Protein AF-A0A963D0N7-F1 (afdb_monomer_lite)

Radius of gyration: 23.96 Å; chains: 1; bounding box: 92×25×26 Å

Secondary structure (DSSP, 8-state):
----------------------------------TTTS-S-TTB-TTS-B--TT-------HHHHHTT--TT-----TTS-S--

Structure (mmCIF, N/CA/C/O backbone):
data_AF-A0A963D0N7-F1
#
_entry.id   AF-A0A963D0N7-F1
#
loop_
_atom_site.group_PDB
_atom_site.id
_atom_site.type_symbol
_atom_site.label_atom_id
_atom_site.label_alt_id
_atom_site.label_comp_id
_atom_site.label_asym_id
_atom_site.label_entity_id
_atom_site.label_seq_id
_atom_site.pdbx_PDB_ins_code
_atom_site.Cartn_x
_atom_site.Cartn_y
_atom_site.Cartn_z
_atom_site.occupancy
_atom_site.B_iso_or_equiv
_atom_site.auth_seq_id
_atom_site.auth_comp_id
_atom_site.auth_asym_id
_atom_site.auth_atom_id
_atom_site.pdbx_PDB_model_num
ATOM 1 N N . MET A 1 1 ? -74.954 -2.613 -11.319 1.00 40.75 1 MET A N 1
ATOM 2 C CA . MET A 1 1 ? -73.897 -3.629 -11.121 1.00 40.75 1 MET A CA 1
ATOM 3 C C . MET A 1 1 ? -72.627 -2.925 -10.685 1.00 40.75 1 MET A C 1
ATOM 5 O O . MET A 1 1 ? -72.239 -1.948 -11.308 1.00 40.75 1 MET A O 1
ATOM 9 N N . ARG A 1 2 ? -72.061 -3.380 -9.565 1.00 54.56 2 ARG A N 1
ATOM 10 C CA . ARG A 1 2 ? -70.779 -2.949 -8.997 1.00 54.56 2 ARG A CA 1
ATOM 11 C C . ARG A 1 2 ? -69.639 -3.315 -9.953 1.00 54.56 2 ARG A C 1
ATOM 13 O O . ARG A 1 2 ? -69.717 -4.392 -10.525 1.00 54.56 2 ARG A O 1
ATOM 20 N N . LEU A 1 3 ? -68.572 -2.517 -10.024 1.00 55.75 3 LEU A N 1
ATOM 21 C CA . LEU A 1 3 ? -67.214 -3.036 -9.818 1.00 55.75 3 LEU A CA 1
ATOM 22 C C . LEU A 1 3 ? -66.207 -1.895 -9.541 1.00 55.75 3 LEU A C 1
ATOM 24 O O . LEU A 1 3 ? -66.284 -0.850 -10.186 1.00 55.75 3 LEU A O 1
ATOM 28 N N . PRO A 1 4 ? -65.282 -2.085 -8.583 1.00 68.94 4 PRO A N 1
ATOM 29 C CA .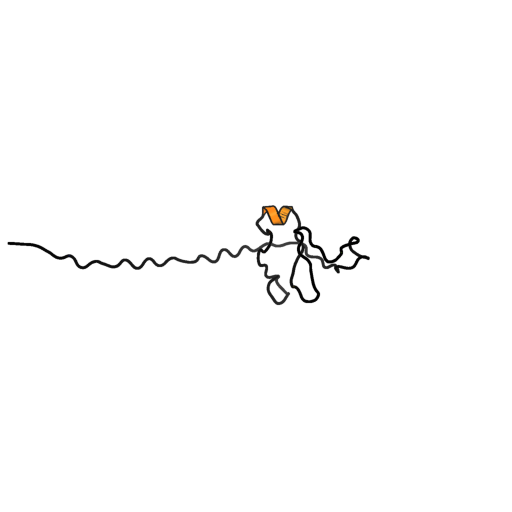 PRO A 1 4 ? -64.303 -1.095 -8.151 1.00 68.94 4 PRO A CA 1
ATOM 30 C C . PRO A 1 4 ? -63.044 -1.173 -9.026 1.00 68.94 4 PRO A C 1
ATOM 32 O O . PRO A 1 4 ? -62.673 -2.251 -9.486 1.00 68.94 4 PRO A O 1
ATOM 35 N N . ARG A 1 5 ? -62.341 -0.057 -9.230 1.00 54.03 5 ARG A N 1
ATOM 36 C CA . ARG A 1 5 ? -60.970 -0.090 -9.758 1.00 54.03 5 ARG A CA 1
ATOM 37 C C . ARG A 1 5 ? -60.058 0.672 -8.813 1.00 54.03 5 ARG A C 1
ATOM 39 O O . ARG A 1 5 ? -59.857 1.874 -8.915 1.00 54.03 5 ARG A O 1
ATOM 46 N N . THR A 1 6 ? -59.606 -0.097 -7.833 1.00 57.88 6 THR A N 1
ATOM 47 C CA . THR A 1 6 ? -58.455 0.128 -6.963 1.00 57.88 6 THR A CA 1
ATOM 48 C C . THR A 1 6 ? -57.338 0.883 -7.681 1.00 57.88 6 THR A C 1
ATOM 50 O O . THR A 1 6 ? -56.827 0.421 -8.701 1.00 57.88 6 THR A O 1
ATOM 53 N N . ILE A 1 7 ? -56.966 2.034 -7.127 1.00 66.25 7 ILE A N 1
ATOM 54 C CA . ILE A 1 7 ? -55.781 2.799 -7.516 1.00 66.25 7 ILE A CA 1
ATOM 55 C C . ILE A 1 7 ? -54.554 1.961 -7.124 1.00 66.25 7 ILE A C 1
ATOM 57 O O . ILE A 1 7 ? -54.477 1.546 -5.964 1.00 66.25 7 ILE A O 1
ATOM 61 N N . PRO A 1 8 ? -53.606 1.676 -8.034 1.00 57.47 8 PRO A N 1
ATOM 62 C CA . PRO A 1 8 ? -52.397 0.973 -7.656 1.00 57.47 8 PRO A CA 1
ATOM 63 C C . PRO A 1 8 ? -51.526 1.951 -6.865 1.00 57.47 8 PRO A C 1
ATOM 65 O O . PRO A 1 8 ? -51.046 2.952 -7.395 1.00 57.47 8 PRO A O 1
ATOM 68 N N . VAL A 1 9 ? -51.348 1.683 -5.574 1.00 62.31 9 VAL A N 1
ATOM 69 C CA . VAL A 1 9 ? -50.313 2.337 -4.772 1.00 62.31 9 VAL A CA 1
ATOM 70 C C . VAL A 1 9 ? -48.981 1.773 -5.259 1.00 62.31 9 VAL A C 1
ATOM 72 O O . VAL A 1 9 ? -48.609 0.648 -4.932 1.00 62.31 9 VAL A O 1
ATOM 75 N N . MET A 1 10 ? -48.302 2.535 -6.114 1.00 64.19 10 MET A N 1
ATOM 76 C CA . MET A 1 10 ? -46.929 2.276 -6.537 1.00 64.19 10 MET A CA 1
ATOM 77 C C . MET A 1 10 ? -46.029 2.451 -5.309 1.00 64.19 10 MET A C 1
ATOM 79 O O . MET A 1 10 ? -45.696 3.568 -4.915 1.00 64.19 10 MET A O 1
ATOM 83 N N . LEU A 1 11 ? -45.695 1.334 -4.667 1.00 61.72 11 LEU A N 1
ATOM 84 C CA . LEU A 1 11 ? -44.772 1.273 -3.543 1.00 61.72 11 LEU A CA 1
ATOM 85 C C . LEU A 1 11 ? -43.352 1.535 -4.073 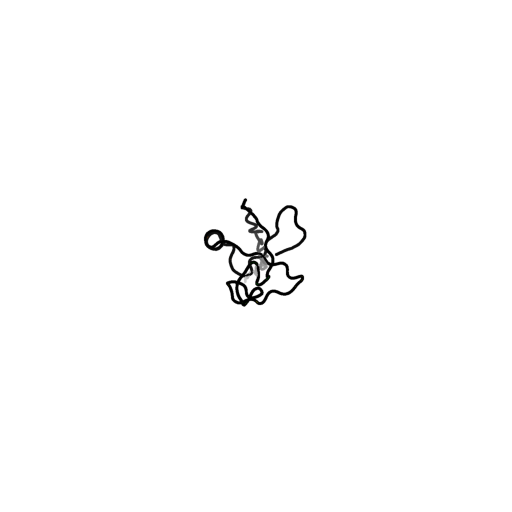1.00 61.72 11 LEU A C 1
ATOM 87 O O . LEU A 1 11 ? -42.724 0.655 -4.659 1.00 61.72 11 LEU A O 1
ATOM 91 N N . LEU A 1 12 ? -42.867 2.767 -3.915 1.00 65.44 12 LEU A N 1
ATOM 92 C CA . LEU A 1 12 ? -41.493 3.146 -4.239 1.00 65.44 12 LEU A CA 1
ATOM 93 C C . LEU A 1 12 ? -40.562 2.558 -3.166 1.00 65.44 12 LEU A C 1
ATOM 95 O O . LEU A 1 12 ? -40.466 3.083 -2.058 1.00 65.44 12 LEU A O 1
ATOM 99 N N . ALA A 1 13 ? -39.913 1.438 -3.479 1.00 63.38 13 ALA A N 1
ATOM 100 C CA . ALA A 1 13 ? -38.907 0.830 -2.618 1.00 63.38 13 ALA A CA 1
ATOM 101 C C . ALA A 1 13 ? -37.636 1.695 -2.619 1.00 63.38 13 ALA A C 1
ATOM 103 O O . ALA A 1 13 ? -36.906 1.746 -3.608 1.00 63.38 13 ALA A O 1
ATOM 104 N N . LEU A 1 14 ? -37.377 2.383 -1.508 1.00 61.84 14 LEU A N 1
ATOM 105 C CA . LEU A 1 14 ? -36.090 3.019 -1.237 1.00 61.84 14 LEU A CA 1
ATOM 106 C C . LEU A 1 14 ? -35.082 1.912 -0.897 1.00 61.84 14 LEU A C 1
ATOM 108 O O . LEU A 1 14 ? -35.037 1.432 0.233 1.00 61.84 14 LEU A O 1
ATOM 112 N N . ALA A 1 15 ? -34.303 1.473 -1.885 1.00 66.50 15 ALA A N 1
ATOM 113 C CA . ALA A 1 15 ? -33.119 0.660 -1.637 1.00 66.50 15 ALA A CA 1
ATOM 114 C C . ALA A 1 15 ? -32.071 1.548 -0.945 1.00 66.50 15 ALA A C 1
ATOM 116 O O . ALA A 1 15 ? -31.499 2.442 -1.566 1.00 66.50 15 ALA A O 1
ATOM 117 N N . GLY A 1 16 ? -31.876 1.354 0.360 1.00 62.41 16 GLY A N 1
ATOM 118 C CA . GLY A 1 16 ? -30.807 2.011 1.105 1.00 62.41 16 GLY A CA 1
ATOM 119 C C . GLY A 1 16 ? -29.461 1.383 0.751 1.00 62.41 16 GLY A C 1
ATOM 120 O O . GLY A 1 16 ? -29.261 0.196 0.994 1.00 62.41 16 GLY A O 1
ATOM 121 N N . CYS A 1 17 ? -28.542 2.168 0.189 1.00 60.19 17 CYS A N 1
ATOM 122 C CA . CYS A 1 17 ? -27.128 1.805 0.150 1.00 60.19 17 CYS A CA 1
ATOM 123 C C . CYS A 1 17 ? -26.550 2.039 1.549 1.00 60.19 17 CYS A C 1
ATOM 125 O O . CYS A 1 17 ? -26.417 3.185 1.979 1.00 60.19 17 CYS A O 1
ATOM 127 N N . SER A 1 18 ? -26.250 0.966 2.272 1.00 62.06 18 SER A N 1
ATOM 128 C CA . SER A 1 18 ? -25.455 1.044 3.497 1.00 62.06 18 SER A CA 1
ATOM 129 C C . SER A 1 18 ? -23.984 1.197 3.105 1.00 62.06 18 SER A C 1
ATOM 131 O O . SER A 1 18 ? -23.468 0.377 2.351 1.00 62.06 18 SER A O 1
ATOM 133 N N . ASP A 1 19 ? -23.325 2.251 3.582 1.00 67.56 19 ASP A N 1
ATOM 134 C CA . ASP A 1 19 ? -21.884 2.457 3.410 1.00 67.56 19 ASP A CA 1
ATOM 135 C C . ASP A 1 19 ? -21.132 1.484 4.336 1.00 67.56 19 ASP A C 1
ATOM 137 O O . ASP A 1 19 ? -21.014 1.725 5.538 1.00 67.56 19 ASP A O 1
ATOM 141 N N . ASP A 1 20 ? -20.693 0.340 3.803 1.00 76.44 20 ASP A N 1
ATOM 142 C CA . ASP A 1 20 ? -19.942 -0.679 4.554 1.00 76.44 20 ASP A CA 1
ATOM 143 C C . ASP A 1 20 ? -18.450 -0.305 4.619 1.00 76.44 20 ASP A C 1
ATOM 145 O O . ASP A 1 20 ? -17.568 -0.997 4.116 1.00 76.44 20 ASP A O 1
ATOM 149 N N . THR A 1 21 ? -18.147 0.861 5.196 1.00 85.00 21 THR A N 1
ATOM 150 C CA . THR A 1 21 ? -16.756 1.276 5.417 1.00 85.00 21 THR A CA 1
ATOM 151 C C . THR A 1 21 ? -16.220 0.638 6.699 1.00 85.00 21 THR A C 1
ATOM 153 O O . THR A 1 21 ? -16.586 1.029 7.812 1.00 85.00 21 THR A O 1
ATOM 156 N N . ARG A 1 22 ? -15.279 -0.304 6.564 1.00 91.75 22 ARG A N 1
ATOM 157 C CA . ARG A 1 22 ? -14.568 -0.923 7.696 1.00 91.75 22 ARG A CA 1
ATOM 158 C C . ARG A 1 22 ? -13.277 -0.163 8.024 1.00 91.75 22 ARG A C 1
ATOM 160 O O . ARG A 1 22 ? -12.468 0.118 7.146 1.00 91.75 22 ARG A O 1
ATOM 167 N N . ARG A 1 23 ? -13.046 0.139 9.309 1.00 94.38 23 ARG A N 1
ATOM 168 C CA . ARG A 1 23 ? -11.799 0.757 9.806 1.00 94.38 23 ARG A CA 1
ATOM 169 C C . ARG A 1 23 ? -10.972 -0.250 10.601 1.00 94.38 23 ARG A C 1
ATOM 171 O O . ARG A 1 23 ? -11.523 -1.015 11.389 1.00 94.38 23 ARG A O 1
ATOM 178 N N . MET A 1 24 ? -9.653 -0.212 10.432 1.00 94.94 24 MET A N 1
ATOM 179 C CA . MET A 1 24 ? -8.703 -1.037 11.180 1.00 94.94 24 MET A CA 1
ATOM 180 C C . MET A 1 24 ? -7.404 -0.274 11.450 1.00 94.94 24 MET A C 1
ATOM 182 O O . MET A 1 24 ? -7.025 0.599 10.673 1.00 94.94 24 MET A O 1
ATOM 186 N N . THR A 1 25 ? -6.729 -0.616 12.547 1.00 96.38 25 THR A N 1
ATOM 187 C CA . THR A 1 25 ? -5.398 -0.097 12.882 1.00 96.38 25 THR A CA 1
ATOM 188 C C . THR A 1 25 ? -4.363 -1.154 12.533 1.00 96.38 25 THR A C 1
ATOM 190 O O . THR A 1 25 ? -4.468 -2.290 12.990 1.00 96.38 25 THR A O 1
ATOM 193 N N . VAL A 1 26 ? -3.360 -0.777 11.744 1.00 95.75 26 VAL A N 1
ATOM 194 C CA . VAL A 1 26 ? -2.294 -1.671 11.274 1.00 95.75 26 VAL A CA 1
ATOM 195 C C . VAL A 1 26 ? -0.926 -1.029 11.480 1.00 95.75 26 VAL A C 1
ATOM 197 O O . VAL A 1 26 ? -0.813 0.182 11.669 1.00 95.75 26 VAL A O 1
ATOM 200 N N . THR A 1 27 ? 0.131 -1.833 11.414 1.00 96.75 27 THR A N 1
ATOM 201 C CA . THR A 1 27 ? 1.494 -1.316 11.266 1.00 96.75 27 THR A CA 1
ATOM 202 C C . THR A 1 27 ? 1.783 -1.108 9.784 1.00 96.75 27 THR A C 1
ATOM 204 O O . THR A 1 27 ? 1.742 -2.061 9.013 1.00 96.75 27 THR A O 1
ATOM 207 N N . ALA A 1 28 ? 2.084 0.129 9.393 1.00 95.56 28 ALA A N 1
ATOM 208 C CA . ALA A 1 28 ? 2.430 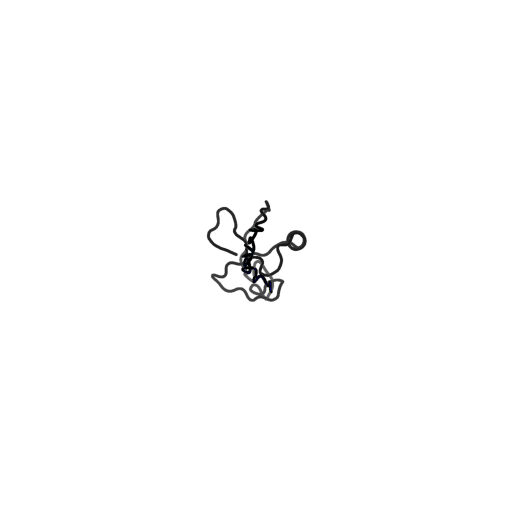0.480 8.021 1.00 95.56 28 ALA A CA 1
ATOM 209 C C . ALA A 1 28 ? 3.933 0.762 7.891 1.00 95.56 28 ALA A C 1
ATOM 211 O O . ALA A 1 28 ? 4.530 1.426 8.741 1.00 95.56 28 ALA A O 1
ATOM 212 N N . THR A 1 29 ? 4.534 0.279 6.807 1.00 93.50 29 THR A N 1
ATOM 213 C CA . THR A 1 29 ? 5.910 0.585 6.397 1.00 93.50 29 THR A CA 1
ATOM 214 C C . THR A 1 29 ? 5.925 1.003 4.927 1.00 93.50 29 THR A C 1
ATOM 216 O O . THR A 1 29 ? 4.956 0.784 4.202 1.00 93.50 29 THR A O 1
ATOM 219 N N . ALA A 1 30 ? 7.017 1.625 4.485 1.00 91.31 30 ALA A N 1
ATOM 220 C CA . ALA A 1 30 ? 7.229 1.996 3.090 1.00 91.31 30 ALA A CA 1
ATOM 221 C C . ALA A 1 30 ? 8.492 1.315 2.557 1.00 91.31 30 ALA A C 1
ATOM 223 O O . ALA A 1 30 ? 9.479 1.181 3.281 1.00 91.31 30 ALA A O 1
ATOM 224 N N . TYR A 1 31 ? 8.452 0.906 1.293 1.00 84.88 31 TYR A N 1
ATOM 225 C CA . TYR A 1 31 ? 9.589 0.352 0.562 1.00 84.88 31 TYR A CA 1
ATOM 226 C C . TYR A 1 31 ? 9.499 0.769 -0.910 1.00 84.88 31 TYR A C 1
ATOM 228 O O . TYR A 1 31 ? 8.414 1.113 -1.388 1.00 84.88 31 TYR A O 1
ATOM 236 N N . THR A 1 32 ? 10.620 0.754 -1.633 1.00 85.50 32 THR A N 1
ATOM 237 C CA . THR A 1 32 ? 10.625 1.056 -3.070 1.00 85.50 32 THR A CA 1
ATOM 238 C C . THR A 1 32 ? 10.604 -0.238 -3.871 1.00 85.50 32 THR A C 1
ATOM 240 O O . THR A 1 32 ? 11.328 -1.184 -3.565 1.00 85.50 32 THR A O 1
ATOM 243 N N . SER A 1 33 ? 9.848 -0.251 -4.968 1.00 80.12 33 SER A N 1
ATOM 244 C CA . SER A 1 33 ? 9.963 -1.247 -6.039 1.00 80.12 33 SER A CA 1
ATOM 245 C C . SER A 1 33 ? 11.297 -1.097 -6.777 1.00 80.12 33 SER A C 1
ATOM 247 O O . SER A 1 33 ? 11.349 -0.649 -7.924 1.00 80.12 33 SER A O 1
ATOM 249 N N . SER A 1 34 ? 12.401 -1.432 -6.110 1.00 83.06 34 SER A N 1
ATOM 250 C CA . SER A 1 34 ? 13.746 -1.426 -6.680 1.00 83.06 34 SER A CA 1
ATOM 251 C C . SER A 1 34 ? 14.389 -2.805 -6.529 1.00 83.06 34 SER A C 1
ATOM 253 O O . SER A 1 34 ? 14.257 -3.406 -5.465 1.00 83.06 34 SER A O 1
ATOM 255 N N . PRO A 1 35 ? 15.172 -3.296 -7.512 1.00 80.12 35 PRO A N 1
ATOM 256 C CA . PRO A 1 35 ? 15.823 -4.608 -7.408 1.00 80.12 35 PRO A CA 1
ATOM 257 C C . PRO A 1 35 ? 16.757 -4.759 -6.199 1.00 80.12 35 PRO A C 1
ATOM 259 O O . PRO A 1 35 ? 17.165 -5.862 -5.860 1.00 80.12 35 PRO A O 1
ATOM 262 N N . ARG A 1 36 ? 17.157 -3.642 -5.577 1.00 77.50 36 ARG A N 1
ATOM 263 C CA . ARG A 1 36 ? 17.996 -3.622 -4.374 1.00 77.50 36 ARG A CA 1
ATOM 264 C C . ARG A 1 36 ? 17.196 -3.911 -3.098 1.00 77.50 36 ARG A C 1
ATOM 266 O O . ARG A 1 36 ? 17.785 -4.336 -2.110 1.00 77.50 36 ARG A O 1
ATOM 273 N N . GLU A 1 37 ? 15.891 -3.657 -3.123 1.00 73.88 37 GLU A N 1
ATOM 274 C CA . GLU A 1 37 ? 14.957 -3.846 -2.006 1.00 73.88 37 GLU A CA 1
ATOM 275 C C . GLU A 1 37 ? 13.967 -5.000 -2.257 1.00 73.88 37 GLU A C 1
ATOM 277 O O . GLU A 1 37 ? 13.261 -5.413 -1.341 1.00 73.88 37 GLU A O 1
ATOM 282 N N . THR A 1 38 ? 13.933 -5.541 -3.479 1.00 78.19 38 THR A N 1
ATOM 283 C CA . THR A 1 38 ? 13.037 -6.626 -3.913 1.00 78.19 38 THR A CA 1
ATOM 284 C C . THR A 1 38 ? 13.801 -7.709 -4.696 1.00 78.19 38 THR A C 1
ATOM 286 O O . THR A 1 38 ? 15.006 -7.876 -4.524 1.00 78.19 38 THR A O 1
ATOM 289 N N . ASP A 1 39 ? 13.112 -8.464 -5.561 1.00 81.56 39 ASP A N 1
ATOM 290 C CA . ASP A 1 39 ? 13.711 -9.432 -6.484 1.00 81.56 39 ASP A CA 1
ATOM 291 C C . ASP A 1 39 ? 13.966 -8.854 -7.898 1.00 81.56 39 ASP A C 1
ATOM 293 O O . ASP A 1 39 ? 13.940 -7.640 -8.116 1.00 81.56 39 ASP A O 1
ATOM 297 N N . ALA A 1 40 ? 14.249 -9.738 -8.863 1.00 82.44 40 ALA A N 1
ATOM 298 C CA . ALA A 1 40 ? 14.553 -9.403 -10.255 1.00 82.44 40 ALA A CA 1
ATOM 299 C C . ALA A 1 40 ? 13.388 -8.757 -11.038 1.00 82.44 40 ALA A C 1
ATOM 301 O O . ALA A 1 40 ? 13.622 -8.214 -12.118 1.00 82.44 40 ALA A O 1
ATOM 302 N N . SER A 1 41 ? 12.157 -8.818 -10.526 1.00 85.94 41 SER A N 1
ATOM 303 C CA . SER A 1 41 ? 10.937 -8.217 -11.085 1.00 85.94 41 SER A CA 1
ATOM 304 C C . SER A 1 41 ? 10.301 -7.251 -10.069 1.00 85.94 41 SER A C 1
ATOM 306 O O . SER A 1 41 ? 9.186 -7.481 -9.604 1.00 85.94 41 SER A O 1
ATOM 308 N N . PRO A 1 42 ? 10.993 -6.151 -9.718 1.00 84.50 42 PRO A N 1
ATOM 309 C CA . PRO A 1 42 ? 10.616 -5.250 -8.620 1.00 84.50 42 PRO A CA 1
ATOM 310 C C . PRO A 1 42 ? 9.247 -4.581 -8.783 1.00 84.50 42 PRO A C 1
ATOM 312 O O . PRO A 1 42 ?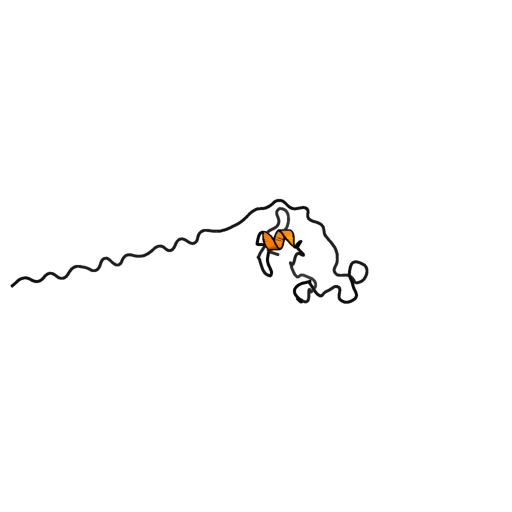 8.649 -4.109 -7.813 1.00 84.50 42 PRO A O 1
ATOM 315 N N . ASP A 1 43 ? 8.781 -4.486 -10.024 1.00 89.88 43 ASP A N 1
ATOM 316 C CA . ASP A 1 43 ? 7.541 -3.846 -10.421 1.00 89.88 43 ASP A CA 1
ATOM 317 C C . ASP A 1 43 ? 6.377 -4.836 -10.567 1.00 89.88 43 ASP A C 1
ATOM 319 O O . ASP A 1 43 ? 5.286 -4.409 -10.922 1.00 89.88 43 ASP A O 1
ATOM 323 N N . VAL A 1 44 ? 6.563 -6.132 -10.296 1.00 93.88 44 VAL A N 1
ATOM 324 C CA . VAL A 1 44 ? 5.484 -7.132 -10.347 1.00 93.88 44 VAL A CA 1
ATOM 325 C C . VAL A 1 44 ? 4.982 -7.431 -8.934 1.00 93.88 44 VAL A C 1
ATOM 327 O O . VAL A 1 44 ? 5.714 -7.952 -8.095 1.00 93.88 44 VAL A O 1
ATOM 330 N N . ALA A 1 45 ? 3.721 -7.100 -8.661 1.00 93.12 45 ALA A N 1
ATOM 331 C CA . ALA A 1 45 ? 3.073 -7.355 -7.379 1.00 93.12 45 ALA A CA 1
ATOM 332 C C . ALA A 1 45 ? 2.682 -8.836 -7.211 1.00 93.12 45 ALA A C 1
ATOM 334 O O . ALA A 1 45 ? 2.637 -9.608 -8.168 1.00 93.12 45 ALA A O 1
ATOM 335 N N . ALA A 1 46 ? 2.325 -9.230 -5.985 1.00 92.50 46 ALA A N 1
ATOM 336 C CA . ALA A 1 46 ? 1.961 -10.614 -5.654 1.00 92.50 46 ALA A CA 1
ATOM 337 C C . ALA A 1 46 ? 0.748 -11.155 -6.441 1.00 92.50 46 ALA A C 1
ATOM 339 O O . ALA A 1 46 ? 0.635 -12.363 -6.632 1.00 92.50 46 ALA A O 1
ATOM 340 N N . TRP A 1 47 ? -0.136 -10.269 -6.906 1.00 94.81 47 TRP A N 1
ATOM 341 C CA . TRP A 1 47 ? -1.306 -10.600 -7.725 1.00 94.81 47 TRP A CA 1
ATOM 342 C C . TRP A 1 47 ? -1.012 -10.617 -9.236 1.00 94.81 47 TRP A C 1
ATOM 344 O O . TRP A 1 47 ? -1.878 -10.972 -10.033 1.00 94.81 47 TRP A O 1
ATOM 354 N N . GLY A 1 48 ? 0.227 -10.311 -9.636 1.00 94.44 48 GLY A N 1
ATOM 355 C CA . GLY A 1 48 ? 0.670 -10.273 -11.031 1.00 94.44 48 GLY A CA 1
ATOM 356 C C . GLY A 1 48 ? 0.574 -8.892 -11.685 1.00 94.44 48 GLY A C 1
ATOM 357 O O . GLY A 1 48 ? 0.999 -8.736 -12.832 1.00 94.44 48 GLY A O 1
ATOM 358 N N . ASP A 1 49 ? 0.062 -7.886 -10.976 1.00 94.62 49 ASP A N 1
ATOM 359 C CA . ASP A 1 49 ? -0.031 -6.517 -11.481 1.00 94.62 49 ASP A CA 1
ATOM 360 C C . ASP A 1 49 ? 1.346 -5.893 -11.672 1.00 94.62 49 ASP A C 1
ATOM 362 O O . ASP A 1 49 ? 2.248 -6.055 -10.848 1.00 94.62 49 ASP A O 1
ATOM 366 N N . ARG A 1 50 ? 1.497 -5.130 -12.758 1.00 94.62 50 ARG A N 1
ATOM 367 C CA . ARG A 1 50 ? 2.722 -4.380 -13.029 1.00 94.62 50 ARG A CA 1
ATOM 368 C C . ARG A 1 50 ? 2.586 -2.941 -12.548 1.00 94.62 50 ARG A C 1
ATOM 370 O O . ARG A 1 50 ? 1.890 -2.139 -13.175 1.00 94.62 50 ARG A O 1
ATOM 377 N N . LEU A 1 51 ? 3.296 -2.618 -11.477 1.00 93.31 51 LEU A N 1
ATOM 378 C CA . LEU A 1 51 ? 3.379 -1.295 -10.882 1.00 93.31 51 LEU A CA 1
ATOM 379 C C . LEU A 1 51 ? 4.125 -0.323 -11.802 1.00 93.31 51 LEU A C 1
ATOM 381 O O . LEU A 1 51 ? 5.099 -0.671 -12.468 1.00 93.31 51 LEU A O 1
ATOM 385 N N . LYS A 1 52 ? 3.673 0.931 -11.831 1.00 92.38 52 LYS A N 1
ATOM 386 C CA . LYS A 1 52 ? 4.355 2.029 -12.527 1.00 92.38 52 LYS A CA 1
ATOM 387 C C . LYS A 1 52 ? 4.485 3.225 -11.590 1.00 92.38 52 LYS A C 1
ATOM 389 O O . LYS A 1 52 ? 3.624 3.409 -10.726 1.00 92.38 52 LYS A O 1
ATOM 394 N N . PRO A 1 53 ? 5.510 4.074 -11.777 1.00 92.19 53 PRO A N 1
ATOM 395 C CA . PRO A 1 53 ? 5.633 5.310 -11.017 1.00 92.19 53 PRO A CA 1
ATOM 396 C C . PRO A 1 53 ? 4.338 6.131 -11.049 1.00 92.19 53 PRO A C 1
ATOM 398 O O . PRO A 1 53 ? 3.743 6.321 -12.109 1.00 92.19 53 PRO A O 1
ATOM 401 N N . GLY A 1 54 ? 3.910 6.604 -9.878 1.00 91.50 54 GLY A N 1
ATOM 402 C CA . GLY A 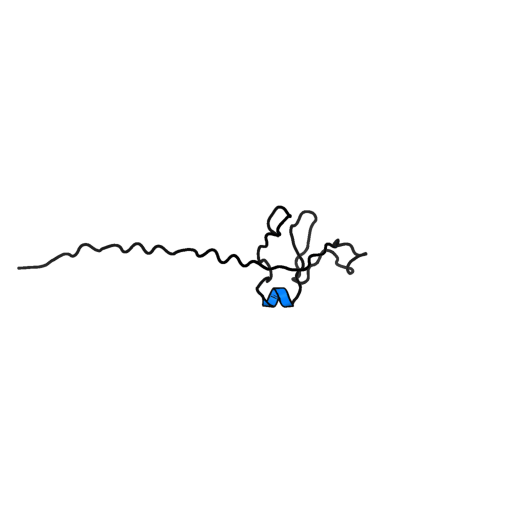1 54 ? 2.679 7.379 -9.708 1.00 91.50 54 GLY A CA 1
ATOM 403 C C . GLY A 1 54 ? 1.418 6.551 -9.440 1.00 91.50 54 GLY A C 1
ATOM 404 O O . GLY A 1 54 ? 0.395 7.141 -9.096 1.00 91.50 54 GLY A O 1
ATOM 405 N N . MET A 1 55 ? 1.466 5.217 -9.540 1.00 93.69 55 MET A N 1
ATOM 406 C CA . MET A 1 55 ? 0.369 4.381 -9.044 1.00 93.69 55 MET A CA 1
ATOM 407 C C . MET A 1 55 ? 0.266 4.472 -7.524 1.00 93.69 55 MET A C 1
ATOM 409 O O . MET A 1 55 ? 1.268 4.405 -6.811 1.00 93.69 55 MET A O 1
ATOM 413 N N . ARG A 1 56 ? -0.969 4.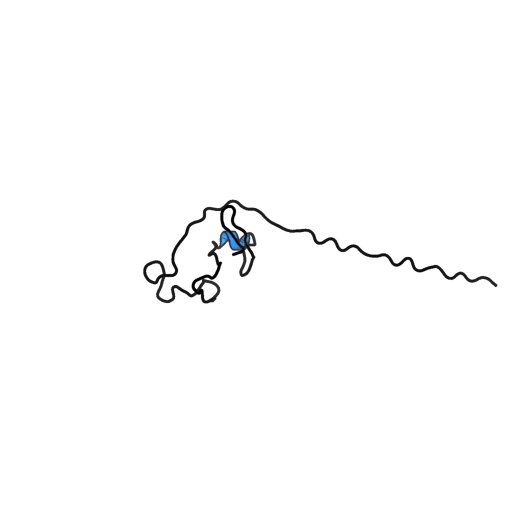578 -7.039 1.00 94.69 56 ARG A N 1
ATOM 414 C CA . ARG A 1 56 ? -1.305 4.381 -5.634 1.00 94.69 56 ARG A CA 1
ATOM 415 C C . ARG A 1 56 ? -1.675 2.917 -5.475 1.00 94.69 56 ARG A C 1
ATOM 417 O O . ARG A 1 56 ? -2.672 2.486 -6.032 1.00 94.69 56 ARG A O 1
ATOM 424 N N . ALA A 1 57 ? -0.800 2.168 -4.823 1.00 94.81 57 ALA A N 1
ATOM 425 C CA . ALA A 1 57 ? -0.994 0.761 -4.527 1.00 94.81 57 ALA A CA 1
ATOM 426 C C . ALA A 1 57 ? -0.296 0.453 -3.204 1.00 94.81 57 ALA A C 1
ATOM 428 O O . ALA A 1 57 ? 0.748 1.039 -2.896 1.00 94.81 57 ALA A O 1
ATOM 429 N N . ILE A 1 58 ? -0.860 -0.475 -2.439 1.00 95.81 58 ILE A N 1
ATOM 430 C CA . ILE A 1 58 ? -0.268 -0.977 -1.201 1.00 95.81 58 ILE A CA 1
ATOM 431 C C . ILE A 1 58 ? -0.109 -2.491 -1.264 1.00 95.81 58 ILE A C 1
ATOM 433 O O . ILE A 1 58 ? -0.947 -3.205 -1.810 1.00 95.81 58 ILE A O 1
ATOM 437 N N . ALA A 1 59 ? 0.970 -2.991 -0.670 1.00 94.50 59 ALA A N 1
ATOM 438 C CA . ALA A 1 59 ? 1.090 -4.404 -0.352 1.00 94.50 59 ALA A CA 1
ATOM 439 C C . ALA A 1 59 ? 0.479 -4.653 1.031 1.00 94.50 59 ALA A C 1
ATOM 441 O O . ALA A 1 59 ? 0.742 -3.907 1.974 1.00 94.50 59 ALA A O 1
ATOM 442 N N . VAL A 1 60 ? -0.310 -5.718 1.158 1.00 95.88 60 VAL A N 1
ATOM 443 C CA . VAL A 1 60 ? -0.942 -6.122 2.420 1.00 95.88 60 VAL A CA 1
ATOM 444 C C . VAL A 1 60 ? -0.503 -7.525 2.823 1.00 95.88 60 VAL A C 1
ATOM 446 O O . VAL A 1 60 ? -0.118 -8.351 1.991 1.00 95.88 60 VAL A O 1
ATOM 449 N N . SER A 1 61 ? -0.547 -7.806 4.121 1.00 95.62 61 SER A N 1
ATOM 450 C CA . SER A 1 61 ? -0.224 -9.120 4.664 1.00 95.62 61 SER A CA 1
ATOM 451 C C . SER A 1 61 ? -1.387 -10.108 4.490 1.00 95.62 61 SER A C 1
ATOM 453 O O . SER A 1 61 ? -2.550 -9.735 4.356 1.00 95.62 61 SER A O 1
ATOM 455 N N . ARG A 1 62 ? -1.085 -11.414 4.484 1.00 96.62 62 ARG A N 1
ATOM 456 C CA . ARG A 1 62 ? -2.086 -12.470 4.220 1.00 96.62 62 ARG A CA 1
ATOM 457 C C . ARG A 1 62 ? -3.214 -12.536 5.249 1.00 96.62 62 ARG A C 1
ATOM 459 O O . ARG A 1 62 ? -4.290 -13.025 4.935 1.00 96.62 62 ARG A O 1
ATOM 466 N N . ASP A 1 63 ? -2.958 -12.130 6.483 1.00 96.19 63 ASP A N 1
ATOM 467 C CA . ASP A 1 63 ? -3.969 -12.005 7.532 1.00 96.19 63 ASP A CA 1
ATOM 468 C C . ASP A 1 63 ? -4.957 -10.872 7.233 1.00 96.19 63 ASP A C 1
ATOM 470 O O . ASP A 1 63 ? -6.154 -11.096 7.360 1.00 96.19 63 ASP A O 1
ATOM 474 N N . LEU A 1 64 ? -4.494 -9.730 6.717 1.00 96.44 64 LEU A N 1
ATOM 475 C CA . LEU A 1 64 ? -5.374 -8.636 6.295 1.00 96.44 64 LEU A CA 1
ATOM 476 C C . LEU A 1 64 ? -6.255 -9.015 5.095 1.00 96.44 64 LEU A C 1
ATOM 478 O O . LEU A 1 64 ? -7.406 -8.592 5.028 1.00 96.44 64 LEU A O 1
ATOM 482 N N . ILE A 1 65 ? -5.763 -9.882 4.202 1.00 96.31 65 ILE A N 1
ATOM 483 C CA . ILE A 1 65 ? -6.578 -10.462 3.119 1.00 96.31 65 ILE A CA 1
ATOM 484 C C . ILE A 1 65 ? -7.746 -11.273 3.700 1.00 96.31 65 ILE A C 1
ATOM 486 O O . ILE A 1 65 ? -8.875 -11.136 3.245 1.00 96.31 65 ILE A O 1
ATOM 490 N N . ARG A 1 66 ? -7.512 -12.074 4.751 1.00 94.75 66 ARG A N 1
ATOM 491 C CA . ARG A 1 66 ? -8.591 -12.833 5.422 1.00 94.75 66 ARG A CA 1
ATOM 492 C C . ARG A 1 66 ? -9.607 -11.932 6.124 1.00 94.75 66 ARG A C 1
ATOM 494 O O . ARG A 1 66 ? -10.735 -12.358 6.339 1.00 94.75 66 ARG A O 1
ATOM 501 N N . GLU A 1 67 ? -9.211 -10.709 6.462 1.00 94.31 67 GLU A N 1
ATOM 502 C CA . GLU A 1 67 ? -10.081 -9.672 7.021 1.00 94.31 67 GLU A CA 1
ATOM 503 C C . GLU A 1 67 ? -10.808 -8.844 5.941 1.00 94.31 67 GLU A C 1
ATOM 505 O O . GLU A 1 67 ? -11.545 -7.913 6.276 1.00 94.31 67 GLU A O 1
ATOM 510 N N . GLY A 1 68 ? -10.642 -9.184 4.659 1.00 92.38 68 GLY A N 1
ATOM 511 C CA . GLY A 1 68 ? -11.366 -8.579 3.540 1.00 92.38 68 GLY A CA 1
ATOM 512 C C . GLY A 1 68 ? -10.610 -7.485 2.782 1.00 92.38 68 GLY A C 1
ATOM 513 O O . GLY A 1 68 ? -11.192 -6.882 1.883 1.00 92.38 68 GLY A O 1
ATOM 514 N N . LEU A 1 69 ? -9.332 -7.224 3.095 1.00 95.19 69 LEU A N 1
ATOM 515 C CA . LEU A 1 69 ? -8.462 -6.399 2.241 1.00 95.19 69 LEU A CA 1
ATOM 516 C C . LEU A 1 69 ? -7.898 -7.253 1.097 1.00 95.19 69 LEU A C 1
ATOM 518 O O . LEU A 1 69 ? -6.727 -7.639 1.100 1.00 95.19 69 LEU A O 1
ATOM 522 N N . GLU A 1 70 ? -8.771 -7.616 0.162 1.00 95.69 70 GLU A N 1
ATOM 523 C CA . GLU A 1 70 ? -8.452 -8.446 -0.998 1.00 95.69 70 GLU A CA 1
ATOM 524 C C . GLU A 1 70 ? -7.911 -7.609 -2.173 1.00 95.69 70 GLU A C 1
ATOM 526 O O . GLU A 1 70 ? -7.630 -6.414 -2.063 1.00 95.69 70 GLU A O 1
ATOM 531 N N . HIS A 1 71 ? -7.702 -8.251 -3.323 1.00 97.00 71 HIS A N 1
ATOM 532 C CA . HIS A 1 71 ? -7.215 -7.564 -4.512 1.00 97.00 71 HIS A CA 1
ATOM 533 C C . HIS A 1 71 ? -8.208 -6.517 -5.017 1.00 97.00 71 HIS A C 1
ATOM 535 O O . HIS A 1 71 ? -9.369 -6.830 -5.272 1.00 97.00 71 HIS A O 1
ATOM 541 N N . GLY A 1 72 ? -7.726 -5.289 -5.215 1.00 95.19 72 GLY A N 1
ATOM 542 C CA . GLY A 1 72 ? -8.535 -4.189 -5.736 1.00 95.19 72 GLY A CA 1
ATOM 543 C C . GLY A 1 72 ? -9.481 -3.572 -4.706 1.00 95.19 72 GLY A C 1
ATOM 544 O O . GLY A 1 72 ? -10.266 -2.700 -5.070 1.00 95.19 72 GLY A O 1
ATOM 545 N N . THR A 1 73 ? -9.416 -3.991 -3.438 1.00 95.56 73 THR A N 1
ATOM 546 C CA . THR A 1 73 ? -10.101 -3.291 -2.352 1.00 95.56 73 THR A CA 1
ATOM 547 C C . THR A 1 73 ? -9.532 -1.881 -2.228 1.00 95.56 73 THR A C 1
ATOM 549 O O . THR A 1 73 ? -8.353 -1.715 -1.930 1.00 95.56 73 THR A O 1
ATOM 552 N N . GLU A 1 74 ? -10.377 -0.872 -2.432 1.00 95.88 74 GLU A N 1
ATOM 553 C CA . GLU A 1 74 ? -9.993 0.531 -2.287 1.00 95.88 74 GLU A CA 1
ATOM 554 C C . GLU A 1 74 ? -9.754 0.884 -0.817 1.00 95.88 74 GLU A C 1
ATOM 556 O O . GLU A 1 74 ? -10.603 0.641 0.050 1.00 95.88 74 GLU A O 1
ATOM 561 N N . VAL A 1 75 ? -8.609 1.504 -0.531 1.00 96.12 75 VAL A N 1
ATOM 562 C CA . VAL A 1 75 ? -8.235 1.893 0.832 1.00 96.12 75 VAL A CA 1
ATOM 563 C C . VAL A 1 75 ? -7.935 3.383 0.912 1.00 96.12 75 VAL A C 1
ATOM 565 O O . VAL A 1 75 ? -7.257 3.968 0.068 1.00 96.12 75 VAL A O 1
ATOM 568 N N . ARG A 1 76 ? -8.394 4.007 2.001 1.00 96.75 76 ARG A N 1
ATOM 569 C CA . ARG A 1 76 ? -7.968 5.348 2.403 1.00 96.75 76 ARG A CA 1
ATOM 570 C C . ARG A 1 76 ? -7.165 5.266 3.692 1.00 96.75 76 ARG A C 1
ATOM 572 O O . ARG A 1 76 ? -7.642 4.729 4.690 1.00 96.75 76 ARG A O 1
ATOM 579 N N . ILE A 1 77 ? -5.957 5.817 3.664 1.00 96.81 77 ILE A N 1
ATOM 580 C CA . ILE A 1 77 ? -5.015 5.772 4.782 1.00 96.81 77 ILE A CA 1
ATOM 581 C C . ILE A 1 77 ? -5.051 7.119 5.495 1.00 96.81 77 ILE A C 1
ATOM 583 O O . ILE A 1 77 ? -4.857 8.165 4.878 1.00 96.81 77 ILE A O 1
ATOM 587 N N . GLU A 1 78 ? -5.329 7.109 6.796 1.00 96.50 78 GLU A N 1
ATOM 588 C CA . GLU A 1 78 ? -5.332 8.333 7.593 1.00 96.50 78 GLU A CA 1
ATOM 589 C C . GLU A 1 78 ? -3.952 9.009 7.542 1.00 96.50 78 GLU A C 1
ATOM 591 O O . GLU A 1 78 ? -2.926 8.372 7.768 1.00 96.50 78 GLU A O 1
ATOM 596 N N . GLY A 1 79 ? -3.932 10.302 7.209 1.00 96.38 79 GLY A N 1
ATOM 597 C CA . GLY A 1 79 ? -2.699 11.077 7.051 1.00 96.38 79 GLY A CA 1
ATOM 598 C C . GLY A 1 79 ? -2.061 11.023 5.658 1.00 96.38 79 GLY A C 1
ATOM 599 O O . GLY A 1 79 ? -1.108 11.763 5.427 1.00 96.38 79 GLY A O 1
ATOM 600 N N . LEU A 1 80 ? -2.585 10.222 4.721 1.00 96.25 80 LEU A N 1
ATOM 601 C CA . LEU A 1 80 ? -2.167 10.227 3.316 1.00 96.25 80 LEU A CA 1
ATOM 602 C C . LEU A 1 80 ? -3.313 10.661 2.399 1.00 96.25 80 LEU A C 1
ATOM 604 O O . LEU A 1 80 ? -4.483 10.360 2.634 1.00 96.25 80 LEU A O 1
ATOM 608 N N . GLU A 1 81 ? -2.972 11.376 1.330 1.00 95.94 81 GLU A N 1
ATOM 609 C CA . GLU A 1 81 ? -3.958 11.827 0.354 1.00 95.94 81 GLU A CA 1
ATOM 610 C C . GLU A 1 81 ? -4.229 10.769 -0.714 1.00 95.94 81 GLU A C 1
ATOM 612 O O . GLU A 1 81 ? -3.316 10.274 -1.380 1.00 95.94 81 GLU A O 1
ATOM 617 N N . GLY A 1 82 ? -5.515 10.521 -0.961 1.00 96.00 82 GLY A N 1
ATOM 618 C CA . GLY A 1 82 ? -5.983 9.684 -2.056 1.00 96.00 82 GLY A CA 1
ATOM 619 C C . GLY A 1 82 ? -6.584 8.352 -1.636 1.00 96.00 82 GLY A C 1
ATOM 620 O O . GLY A 1 82 ? -6.795 8.078 -0.456 1.00 96.00 82 GLY A O 1
ATOM 621 N N . THR A 1 83 ? -6.849 7.552 -2.662 1.00 96.50 83 THR A N 1
ATOM 622 C CA . THR A 1 83 ? -7.297 6.164 -2.579 1.00 96.50 83 THR A CA 1
ATOM 623 C C . THR A 1 83 ? -6.202 5.290 -3.176 1.00 96.50 83 THR A C 1
ATOM 625 O O . THR A 1 83 ? -5.610 5.672 -4.195 1.00 96.50 83 THR A O 1
ATOM 628 N N . TYR A 1 84 ? -5.909 4.185 -2.501 1.00 95.88 84 TYR A N 1
ATOM 629 C CA . TYR A 1 84 ? -4.862 3.218 -2.816 1.00 95.88 84 TYR A CA 1
ATOM 630 C C . TYR A 1 84 ? -5.460 1.848 -3.099 1.00 95.88 84 TYR A C 1
ATOM 632 O O . TYR A 1 84 ? -6.579 1.597 -2.589 1.00 95.88 84 TYR A O 1
#

pLDDT: mean 84.88, std 14.41, range [40.75, 97.0]

Sequence (84 aa):
MRLPRTIPVMLLALAGCSDDTRRMTVTATAYTSSPRETDASPDVAAWGDRLKPGMRAIAVSRDLIREGLEHGTEVRIEGLEGTY

Foldseek 3Di:
DDDDDDDDPPPDDDPDDDPPDDDDDDDDDDDDLDCVGPPPQSQQDPVRDGHDPPDDDDDDDPVVVVVPPPPPPWDDDPPDDDID